Protein AF-A0A955PCA6-F1 (afdb_monomer_lite)

pLDDT: mean 84.3, std 17.38, range [36.47, 98.12]

Radius of gyration: 20.87 Å; chains: 1; bounding box: 55×51×50 Å

Secondary structure (DSSP, 8-state):
--------------HHHHHHHHHHHHIIIIIHHHHHHHHHHHHHHHHTT--HHHHHHHHHHHHHHHHHHHHHHHHHTS-HHHHHHHHHTTT-S------------

Structure (mmCIF, N/CA/C/O backbone):
data_AF-A0A955PCA6-F1
#
_entry.id   AF-A0A955PCA6-F1
#
loop_
_atom_site.group_PDB
_atom_site.id
_atom_site.type_symbol
_atom_site.label_atom_id
_atom_site.label_alt_id
_atom_site.label_comp_id
_atom_site.label_asym_id
_atom_site.label_entity_id
_atom_site.label_seq_id
_atom_site.pdbx_PDB_ins_code
_atom_site.Cartn_x
_atom_site.Cartn_y
_atom_site.Cartn_z
_atom_site.occupancy
_atom_site.B_iso_or_equiv
_atom_site.auth_seq_id
_atom_site.auth_comp_id
_atom_site.auth_asym_id
_atom_site.auth_atom_id
_atom_site.pdbx_PDB_model_num
ATOM 1 N N . VAL A 1 1 ? 29.048 -34.953 -24.229 1.00 52.72 1 VAL A N 1
ATOM 2 C CA . VAL A 1 1 ? 29.199 -33.493 -24.029 1.00 52.72 1 VAL A CA 1
ATOM 3 C C . VAL A 1 1 ? 28.627 -33.194 -22.658 1.00 52.72 1 VAL A C 1
ATOM 5 O O . VAL A 1 1 ? 27.497 -33.590 -22.420 1.00 52.72 1 VAL A O 1
ATOM 8 N N . MET A 1 2 ? 29.437 -32.665 -21.738 1.00 58.22 2 MET A N 1
ATOM 9 C CA . MET A 1 2 ? 29.005 -32.364 -20.368 1.00 58.22 2 MET A CA 1
ATOM 10 C C . MET A 1 2 ? 28.072 -31.153 -20.413 1.00 58.22 2 MET A C 1
ATOM 12 O O . MET A 1 2 ? 28.474 -30.099 -20.897 1.00 58.22 2 MET A O 1
ATOM 16 N N . GLU A 1 3 ? 26.834 -31.334 -19.972 1.00 66.19 3 GLU A N 1
ATOM 17 C CA . GLU A 1 3 ? 25.824 -30.283 -19.884 1.00 66.19 3 GLU A CA 1
ATOM 18 C C 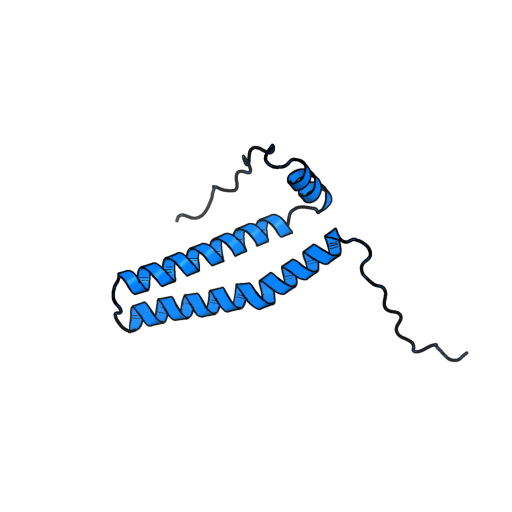. GLU A 1 3 ? 26.270 -29.231 -18.859 1.00 66.19 3 GLU A C 1
ATOM 20 O O . GLU A 1 3 ? 26.615 -29.556 -17.719 1.00 66.19 3 GLU A O 1
ATOM 25 N N . ASP A 1 4 ? 26.353 -27.977 -19.299 1.00 75.62 4 ASP A N 1
ATOM 26 C CA . ASP A 1 4 ? 26.765 -26.852 -18.466 1.00 75.62 4 ASP A CA 1
ATOM 27 C C . ASP A 1 4 ? 25.668 -26.559 -17.433 1.00 75.62 4 ASP A C 1
ATOM 29 O O . ASP A 1 4 ? 24.617 -26.024 -17.764 1.00 75.62 4 ASP A O 1
ATOM 33 N N . ARG A 1 5 ? 25.895 -26.950 -16.174 1.00 80.88 5 ARG A N 1
ATOM 34 C CA . ARG A 1 5 ? 24.939 -26.800 -15.057 1.00 80.88 5 ARG A CA 1
ATOM 35 C C . ARG A 1 5 ? 24.992 -25.415 -14.401 1.00 80.88 5 ARG A C 1
ATOM 37 O O . ARG A 1 5 ? 24.813 -25.306 -13.189 1.00 80.88 5 ARG A O 1
ATOM 44 N N . ARG A 1 6 ? 25.355 -24.376 -15.151 1.00 84.50 6 ARG A N 1
ATOM 45 C CA . ARG A 1 6 ? 25.439 -23.011 -14.625 1.00 84.50 6 ARG A CA 1
ATOM 46 C C . ARG A 1 6 ? 24.121 -22.290 -14.848 1.00 84.50 6 ARG A C 1
ATOM 48 O O . ARG A 1 6 ? 23.643 -22.192 -15.974 1.00 84.50 6 ARG A O 1
ATOM 55 N N . ASP A 1 7 ? 23.582 -21.738 -13.769 1.00 82.94 7 ASP A N 1
ATOM 56 C CA . ASP A 1 7 ? 22.460 -20.818 -13.857 1.00 82.94 7 ASP A CA 1
ATOM 57 C C . ASP A 1 7 ? 22.936 -19.493 -14.456 1.00 82.94 7 ASP A C 1
ATOM 59 O O . ASP A 1 7 ? 23.886 -18.866 -13.974 1.00 82.94 7 ASP A O 1
ATOM 63 N N . HIS A 1 8 ? 22.255 -19.057 -15.510 1.00 80.06 8 HIS A N 1
ATOM 64 C CA . HIS A 1 8 ? 22.442 -17.740 -16.095 1.00 80.06 8 HIS A CA 1
ATOM 65 C C . HIS A 1 8 ? 21.332 -16.822 -15.592 1.00 80.06 8 HIS A C 1
ATOM 67 O O . HIS A 1 8 ? 20.162 -17.018 -15.909 1.00 80.06 8 HIS A O 1
ATOM 73 N N . TYR A 1 9 ? 21.712 -15.814 -14.811 1.00 83.19 9 TYR A N 1
ATOM 74 C CA . TYR A 1 9 ? 20.798 -14.780 -14.339 1.00 83.19 9 TYR A CA 1
ATOM 75 C C . TYR A 1 9 ? 20.929 -13.538 -15.218 1.00 83.19 9 TYR A C 1
ATOM 77 O O . TYR A 1 9 ? 22.039 -13.091 -15.514 1.00 83.19 9 TYR A O 1
ATOM 85 N N . GLU A 1 10 ? 19.797 -12.954 -15.601 1.00 81.50 10 GLU A N 1
ATOM 86 C CA . GLU A 1 10 ? 19.739 -11.668 -16.288 1.00 81.50 10 GLU A CA 1
ATOM 87 C C . GLU A 1 10 ? 18.984 -10.659 -15.421 1.00 81.50 10 GLU A C 1
ATOM 89 O O . GLU A 1 10 ? 17.939 -10.962 -14.846 1.00 81.50 10 GLU A O 1
ATOM 94 N N . ALA A 1 11 ? 19.537 -9.452 -15.302 1.00 87.00 11 ALA A N 1
ATOM 95 C CA . ALA A 1 11 ? 18.874 -8.368 -14.595 1.00 87.00 11 ALA A CA 1
ATOM 96 C C . ALA A 1 11 ? 17.727 -7.795 -15.438 1.00 87.00 11 ALA A C 1
ATOM 98 O O . ALA A 1 11 ? 17.836 -7.683 -16.661 1.00 87.00 11 ALA A O 1
ATOM 99 N N . ILE A 1 12 ? 16.662 -7.351 -14.770 1.00 87.88 12 ILE A N 1
ATOM 100 C CA . ILE A 1 12 ? 15.570 -6.619 -15.419 1.00 87.88 12 ILE A CA 1
ATOM 101 C C . ILE A 1 12 ? 16.136 -5.328 -16.015 1.00 87.88 12 ILE A C 1
ATOM 103 O O . ILE A 1 12 ? 16.692 -4.493 -15.301 1.00 87.88 12 ILE A O 1
ATOM 107 N N . LYS A 1 13 ? 16.007 -5.174 -17.335 1.00 90.88 13 LYS A N 1
ATOM 108 C CA . LYS A 1 13 ? 16.554 -4.029 -18.079 1.00 90.88 13 LYS A CA 1
ATOM 109 C C . LYS A 1 13 ? 15.596 -2.839 -18.138 1.00 90.88 13 LYS A C 1
ATOM 111 O O . LYS A 1 13 ? 16.053 -1.704 -18.253 1.00 90.88 13 LYS A O 1
ATOM 116 N N . ASP A 1 14 ? 14.286 -3.079 -18.062 1.00 91.38 14 ASP A N 1
ATOM 117 C CA . ASP A 1 14 ? 13.282 -2.015 -18.039 1.00 91.38 14 ASP A CA 1
ATOM 118 C C . ASP A 1 14 ? 13.090 -1.491 -16.605 1.00 91.38 14 ASP A C 1
ATOM 120 O O . ASP A 1 14 ? 12.568 -2.176 -15.725 1.00 91.38 14 ASP A O 1
ATOM 124 N N . GLY A 1 15 ? 13.499 -0.243 -16.366 1.00 92.81 15 GLY A N 1
ATOM 125 C CA . GLY A 1 15 ? 13.352 0.403 -15.060 1.00 92.81 15 GLY A CA 1
ATOM 126 C C . GLY A 1 15 ? 11.894 0.564 -14.609 1.00 92.81 15 GLY A C 1
ATOM 127 O O . GLY A 1 15 ? 11.625 0.545 -13.408 1.00 92.81 15 GLY A O 1
ATOM 128 N N . TRP A 1 16 ? 10.942 0.685 -15.541 1.00 91.75 16 TRP A N 1
ATOM 129 C CA . TRP A 1 16 ? 9.517 0.754 -15.211 1.00 91.75 16 TRP A CA 1
ATOM 130 C C . TRP A 1 16 ? 8.948 -0.601 -14.810 1.00 91.75 16 TRP A C 1
ATOM 132 O O . TRP A 1 16 ? 8.090 -0.669 -13.932 1.00 91.75 16 TRP A O 1
ATOM 142 N N . GLU A 1 17 ? 9.414 -1.679 -15.426 1.00 90.56 17 GLU A N 1
ATOM 143 C CA . GLU A 1 17 ? 9.068 -3.031 -14.992 1.00 90.56 17 GLU A CA 1
ATOM 144 C C . GLU A 1 17 ? 9.651 -3.308 -13.602 1.00 90.56 17 GLU A C 1
ATOM 146 O O . GLU A 1 17 ? 8.928 -3.707 -12.687 1.00 90.56 17 GLU A O 1
ATOM 151 N N . MET A 1 18 ? 10.930 -2.973 -13.409 1.00 94.25 18 MET A N 1
ATOM 152 C CA . MET A 1 18 ? 11.620 -3.130 -12.132 1.00 94.25 18 MET A CA 1
ATOM 153 C C . MET A 1 18 ? 10.901 -2.393 -10.995 1.00 94.25 18 MET A C 1
ATOM 155 O O . MET A 1 18 ? 10.636 -2.991 -9.953 1.00 94.25 18 MET A O 1
ATOM 159 N N . ILE A 1 19 ? 10.538 -1.116 -11.176 1.00 93.44 19 ILE A N 1
ATOM 160 C CA . ILE A 1 19 ? 9.870 -0.358 -10.108 1.00 93.44 19 ILE A CA 1
ATOM 161 C C . ILE A 1 19 ? 8.473 -0.903 -9.797 1.00 93.44 19 ILE A C 1
ATOM 163 O O . ILE A 1 19 ? 8.066 -0.874 -8.640 1.00 93.44 19 ILE A O 1
ATOM 167 N N . ARG A 1 20 ? 7.740 -1.443 -10.781 1.00 92.62 20 ARG A N 1
ATOM 168 C CA . ARG A 1 20 ? 6.425 -2.063 -10.535 1.00 92.62 20 ARG A CA 1
ATOM 169 C C . ARG A 1 20 ? 6.545 -3.318 -9.685 1.00 92.62 20 ARG A C 1
ATOM 171 O O . ARG A 1 20 ? 5.741 -3.490 -8.773 1.00 92.62 20 ARG A O 1
ATOM 178 N N . ILE A 1 21 ? 7.558 -4.139 -9.951 1.00 94.00 21 ILE A N 1
ATOM 179 C CA . ILE A 1 21 ? 7.862 -5.322 -9.140 1.00 94.00 21 ILE A CA 1
ATOM 180 C C . ILE A 1 21 ? 8.243 -4.894 -7.724 1.00 94.00 21 ILE A C 1
ATOM 182 O O . ILE A 1 21 ? 7.633 -5.359 -6.767 1.00 94.00 21 ILE A O 1
ATOM 186 N N . ILE A 1 22 ? 9.179 -3.947 -7.578 1.00 95.38 22 ILE A N 1
ATOM 187 C CA . ILE A 1 22 ? 9.593 -3.438 -6.261 1.00 95.38 22 ILE A CA 1
ATOM 188 C C . ILE A 1 22 ? 8.388 -2.904 -5.486 1.00 95.38 22 ILE A C 1
ATOM 190 O O . ILE A 1 22 ? 8.216 -3.241 -4.318 1.00 95.38 22 ILE A O 1
ATOM 194 N N . LEU A 1 23 ? 7.544 -2.085 -6.116 1.00 95.06 23 LEU A N 1
ATOM 195 C CA . LEU A 1 23 ? 6.359 -1.536 -5.464 1.00 95.06 23 LEU A CA 1
ATOM 196 C C . LEU A 1 23 ? 5.367 -2.630 -5.073 1.00 95.06 23 LEU A C 1
ATOM 198 O O . LEU A 1 23 ? 4.878 -2.587 -3.953 1.00 95.06 23 LEU A O 1
ATOM 202 N N . GLY A 1 24 ? 5.103 -3.617 -5.934 1.00 95.69 24 GLY A N 1
ATOM 203 C CA . GLY A 1 24 ? 4.236 -4.750 -5.586 1.00 95.69 24 GLY A CA 1
ATOM 204 C C . GLY A 1 24 ? 4.736 -5.513 -4.371 1.00 95.69 24 GLY A C 1
ATOM 205 O O . GLY A 1 24 ? 3.986 -5.743 -3.424 1.00 95.69 24 GLY A O 1
ATOM 206 N N . GLU A 1 25 ? 6.033 -5.791 -4.342 1.00 97.19 25 GLU A N 1
ATOM 207 C CA . GLU A 1 25 ? 6.673 -6.447 -3.213 1.00 97.19 25 GLU A CA 1
ATOM 208 C C . GLU A 1 25 ? 6.626 -5.606 -1.930 1.00 97.19 25 GLU A C 1
ATOM 210 O O . GLU A 1 25 ? 6.391 -6.145 -0.851 1.00 97.19 25 GLU A O 1
ATOM 215 N N . ARG A 1 26 ? 6.824 -4.285 -2.017 1.00 96.75 26 ARG A N 1
ATOM 216 C CA . ARG A 1 26 ? 6.716 -3.391 -0.852 1.00 96.75 26 ARG A CA 1
ATOM 217 C C . ARG A 1 26 ? 5.283 -3.287 -0.345 1.00 96.75 26 ARG A C 1
ATOM 219 O O . ARG A 1 26 ? 5.061 -3.389 0.855 1.00 96.75 26 ARG A O 1
ATOM 226 N N . MET A 1 27 ? 4.307 -3.148 -1.239 1.00 95.62 27 MET A N 1
ATOM 227 C CA . MET A 1 27 ? 2.888 -3.139 -0.872 1.00 95.62 27 MET A CA 1
ATOM 228 C C . MET A 1 27 ? 2.505 -4.439 -0.159 1.00 95.62 27 MET A C 1
ATOM 230 O O . MET A 1 27 ? 1.849 -4.401 0.880 1.00 95.62 27 MET A O 1
ATOM 234 N N . HIS A 1 28 ? 2.981 -5.581 -0.658 1.00 95.19 28 HIS A N 1
ATOM 235 C CA . HIS A 1 28 ? 2.737 -6.872 -0.027 1.00 95.19 28 HIS A CA 1
ATOM 236 C C . HIS A 1 28 ? 3.443 -7.020 1.330 1.00 95.19 28 HIS A C 1
ATOM 238 O O . HIS A 1 28 ? 2.815 -7.448 2.291 1.00 95.19 28 HIS A O 1
ATOM 244 N N . ARG A 1 29 ? 4.728 -6.656 1.434 1.00 97.94 29 ARG A N 1
ATOM 245 C CA . ARG A 1 29 ? 5.527 -6.865 2.656 1.00 97.94 29 ARG A CA 1
ATOM 246 C C . ARG A 1 29 ? 5.284 -5.841 3.758 1.00 97.94 29 ARG A C 1
ATOM 248 O O . ARG A 1 29 ? 5.514 -6.154 4.919 1.00 97.94 29 ARG A O 1
ATOM 255 N N . GLU A 1 30 ? 4.881 -4.625 3.406 1.00 97.50 30 GLU A N 1
ATOM 256 C CA . GLU A 1 30 ? 4.805 -3.508 4.352 1.00 97.50 30 GLU A CA 1
ATOM 257 C C . GLU A 1 30 ? 3.359 -3.053 4.577 1.00 97.50 30 GLU A C 1
ATOM 259 O O . GLU A 1 30 ? 2.946 -2.867 5.720 1.00 97.50 30 GLU A O 1
ATOM 264 N N . VAL A 1 31 ? 2.557 -2.908 3.516 1.00 96.94 31 VAL A N 1
ATOM 265 C CA . VAL A 1 31 ? 1.217 -2.302 3.628 1.00 96.94 31 VAL A CA 1
ATOM 266 C C . VAL A 1 31 ? 0.168 -3.315 4.073 1.00 96.94 31 VAL A C 1
ATOM 268 O O . VAL A 1 31 ? -0.600 -3.017 4.985 1.00 96.94 31 VAL A O 1
ATOM 271 N N . GLN A 1 32 ? 0.154 -4.520 3.495 1.00 95.38 32 GLN A N 1
ATOM 272 C CA . GLN A 1 32 ? -0.823 -5.551 3.877 1.00 95.38 32 GLN A CA 1
ATOM 273 C C . GLN A 1 32 ? -0.729 -5.933 5.370 1.00 95.38 32 GLN A C 1
ATOM 275 O O . GLN A 1 32 ? -1.755 -5.855 6.049 1.00 95.38 32 GLN A O 1
ATOM 280 N N . PRO A 1 33 ? 0.463 -6.209 5.947 1.00 97.44 33 PRO A N 1
ATOM 281 C CA . PRO A 1 33 ? 0.573 -6.488 7.380 1.00 97.44 33 PRO A CA 1
ATOM 282 C C . PRO A 1 33 ? 0.181 -5.291 8.250 1.00 97.44 33 PRO A C 1
ATOM 284 O O . PRO A 1 33 ? -0.390 -5.467 9.322 1.00 97.44 33 PRO A O 1
ATOM 287 N N . THR A 1 34 ? 0.444 -4.064 7.789 1.00 97.81 34 THR A N 1
ATOM 288 C CA . THR A 1 34 ? 0.031 -2.852 8.511 1.00 97.81 34 THR A CA 1
ATOM 289 C C . THR A 1 34 ? -1.493 -2.738 8.580 1.00 97.81 34 THR A C 1
ATOM 291 O O . THR A 1 34 ? -2.021 -2.425 9.642 1.00 97.81 34 THR A O 1
ATOM 294 N N . ILE A 1 35 ? -2.216 -3.043 7.495 1.00 98.00 35 ILE A N 1
ATOM 295 C CA . ILE A 1 35 ? -3.691 -3.072 7.498 1.00 98.00 35 ILE A CA 1
ATOM 296 C C . ILE A 1 35 ? -4.210 -4.107 8.501 1.00 98.00 35 ILE A C 1
ATOM 298 O O . ILE A 1 35 ? -5.144 -3.820 9.246 1.00 98.00 35 ILE A O 1
ATOM 302 N N . GLU A 1 36 ? -3.613 -5.299 8.538 1.00 97.88 36 GLU A N 1
ATOM 303 C CA . GLU A 1 36 ? -3.999 -6.346 9.490 1.00 97.88 36 GLU A CA 1
ATOM 304 C C . GLU A 1 36 ? -3.766 -5.926 10.945 1.00 97.88 36 GLU A C 1
ATOM 306 O O . GLU A 1 36 ? -4.623 -6.163 11.794 1.00 97.88 36 GLU A O 1
ATOM 311 N N . ILE A 1 37 ? -2.633 -5.283 11.237 1.00 97.81 37 ILE A N 1
ATOM 312 C CA . ILE A 1 37 ? -2.328 -4.768 12.578 1.00 97.81 37 ILE A CA 1
ATOM 313 C C . ILE A 1 37 ? -3.319 -3.671 12.967 1.00 97.81 37 ILE A C 1
ATOM 315 O O . ILE A 1 37 ? -3.876 -3.718 14.058 1.00 97.81 37 ILE A O 1
ATOM 319 N N . LEU A 1 38 ? -3.584 -2.717 12.075 1.00 97.50 38 LEU A N 1
ATOM 320 C CA . LEU A 1 38 ? -4.505 -1.617 12.354 1.00 97.50 38 LEU A CA 1
ATOM 321 C C . LEU A 1 38 ? -5.939 -2.106 12.585 1.00 97.50 38 LEU A C 1
ATOM 323 O O . LEU A 1 38 ? -6.606 -1.584 13.471 1.00 97.50 38 LEU A O 1
ATOM 327 N N . ARG A 1 39 ? -6.393 -3.141 11.863 1.00 97.50 39 ARG A N 1
ATOM 328 C CA . ARG A 1 39 ? -7.686 -3.794 12.140 1.00 97.50 39 ARG A CA 1
ATOM 329 C C . ARG A 1 39 ? -7.748 -4.349 13.559 1.00 97.50 39 ARG A C 1
ATOM 331 O O . ARG A 1 39 ? -8.708 -4.072 14.263 1.00 97.50 39 ARG A O 1
ATOM 338 N N . LYS A 1 40 ? -6.700 -5.051 13.998 1.00 97.12 40 LYS A N 1
ATOM 339 C CA . LYS A 1 40 ? -6.619 -5.562 15.375 1.00 97.12 40 LYS A CA 1
ATOM 340 C C . LYS A 1 40 ? -6.627 -4.435 16.402 1.00 97.12 40 LYS A C 1
ATOM 342 O O . LYS A 1 40 ? -7.306 -4.560 17.407 1.00 97.12 40 LYS A O 1
ATOM 347 N N . CYS A 1 41 ? -5.928 -3.328 16.147 1.00 95.25 41 CYS A N 1
ATOM 348 C CA . CYS A 1 41 ? -5.948 -2.178 17.053 1.00 95.25 41 CYS A CA 1
ATOM 349 C C . CYS A 1 41 ? -7.348 -1.561 17.186 1.00 95.25 41 CYS A C 1
ATOM 351 O O . CYS A 1 41 ? -7.728 -1.174 18.286 1.00 95.25 41 CYS A O 1
ATOM 353 N N . VAL A 1 42 ? -8.115 -1.485 16.091 1.00 95.19 42 VAL A N 1
ATOM 354 C CA . VAL A 1 42 ? -9.516 -1.030 16.132 1.00 95.19 42 VAL A CA 1
ATOM 355 C C . VAL A 1 42 ? -10.372 -2.010 16.941 1.00 95.19 42 VAL A C 1
ATOM 357 O O . VAL A 1 42 ? -11.043 -1.590 17.879 1.00 95.19 42 VAL A O 1
ATOM 360 N N . GLU A 1 43 ? -10.283 -3.311 16.650 1.00 95.19 43 GLU A N 1
ATOM 361 C CA . GLU A 1 43 ? -11.014 -4.363 17.378 1.00 95.19 43 GLU A CA 1
ATOM 362 C C . GLU A 1 43 ? -10.687 -4.366 18.885 1.00 95.19 43 GLU A C 1
ATOM 364 O O . GLU A 1 43 ? -11.576 -4.494 19.727 1.00 95.19 43 GLU A O 1
ATOM 369 N N . GLU A 1 44 ? -9.413 -4.197 19.246 1.00 94.81 44 GLU A N 1
ATOM 370 C CA . GLU A 1 44 ? -8.969 -4.108 20.639 1.00 94.81 44 GLU A CA 1
ATOM 371 C C . GLU A 1 44 ? -9.512 -2.849 21.325 1.00 94.81 44 GLU A C 1
ATOM 373 O O . GLU A 1 44 ? -10.031 -2.954 22.435 1.00 94.81 44 GLU A O 1
ATOM 378 N N . ALA A 1 45 ? -9.468 -1.687 20.663 1.00 92.00 45 ALA A N 1
ATOM 379 C CA . ALA A 1 45 ? -9.985 -0.429 21.209 1.00 92.00 45 ALA A CA 1
ATOM 380 C C . ALA A 1 45 ? -11.512 -0.449 21.423 1.00 92.00 45 ALA A C 1
ATOM 382 O O . ALA A 1 45 ? -12.030 0.171 22.358 1.00 92.00 45 ALA A O 1
ATOM 383 N N . GLU A 1 46 ? -12.250 -1.168 20.574 1.00 90.25 46 GLU A N 1
ATOM 384 C CA . GLU A 1 46 ? -13.674 -1.454 20.778 1.00 90.25 46 GLU A CA 1
ATOM 385 C C . GLU A 1 46 ? -13.896 -2.376 21.984 1.00 9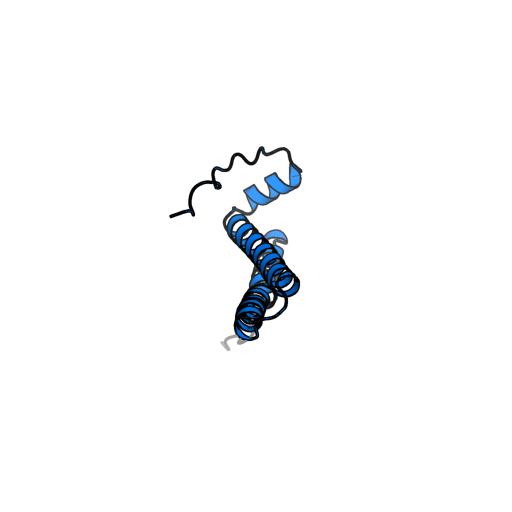0.25 46 GLU A C 1
ATOM 387 O O . GLU A 1 46 ? -14.775 -2.120 22.810 1.00 90.25 46 GLU A O 1
ATOM 392 N N . ALA A 1 47 ? -13.082 -3.426 22.124 1.00 91.81 47 ALA A N 1
ATOM 393 C CA . ALA A 1 47 ? -13.227 -4.421 23.182 1.00 91.81 47 ALA A CA 1
ATOM 394 C C . ALA A 1 47 ? -12.848 -3.901 24.581 1.00 91.81 47 ALA A C 1
ATOM 396 O O . ALA A 1 47 ? -13.460 -4.317 25.569 1.00 91.81 47 ALA A O 1
ATOM 397 N N . THR A 1 48 ? -11.854 -3.012 24.694 1.00 90.44 48 THR A N 1
ATOM 398 C CA . THR A 1 48 ? -11.389 -2.467 25.984 1.00 90.44 48 THR A CA 1
ATOM 399 C C . THR A 1 48 ? -12.123 -1.200 26.421 1.00 90.44 48 THR A C 1
ATOM 401 O O . THR A 1 48 ? -11.850 -0.694 27.509 1.00 90.44 48 THR A O 1
ATOM 404 N N . ASN A 1 49 ? -13.102 -0.729 25.637 1.00 82.81 49 ASN A N 1
ATOM 405 C CA . ASN A 1 49 ? -13.858 0.497 25.903 1.00 82.81 49 ASN A CA 1
ATOM 406 C C . ASN A 1 49 ? -12.927 1.712 26.115 1.00 82.81 49 ASN A C 1
ATOM 408 O O . ASN A 1 49 ? -13.116 2.484 27.061 1.00 82.81 49 ASN A O 1
ATOM 412 N N . GLU A 1 50 ? -11.915 1.844 25.245 1.00 86.81 50 GLU A N 1
ATOM 413 C CA . GLU A 1 50 ? -11.036 3.021 25.185 1.00 86.81 50 GLU A CA 1
ATOM 414 C C . GLU A 1 50 ? -11.836 4.310 24.956 1.00 86.81 50 GLU A C 1
ATOM 416 O O . GLU A 1 50 ? -12.992 4.291 24.520 1.00 86.81 50 GLU A O 1
ATOM 421 N N . GLU A 1 51 ? -11.193 5.451 25.215 1.00 91.50 51 GLU A N 1
ATOM 422 C CA . GLU A 1 51 ? -11.749 6.760 24.874 1.00 91.50 51 GLU A CA 1
ATOM 423 C C . GLU A 1 51 ? -12.084 6.845 23.377 1.00 91.50 51 GLU A C 1
ATOM 425 O O . GLU A 1 51 ? -11.305 6.413 22.524 1.00 91.50 51 GLU A O 1
ATOM 430 N N . GLU A 1 52 ? -13.229 7.454 23.055 1.00 90.88 52 GLU A N 1
ATOM 431 C CA . GLU A 1 52 ? -13.721 7.567 21.675 1.00 90.88 52 GLU A CA 1
ATOM 432 C C . GLU A 1 52 ? -12.679 8.199 20.738 1.00 90.88 52 GLU A C 1
ATOM 434 O O . GLU A 1 52 ? -12.450 7.707 19.638 1.00 90.88 52 GLU A O 1
ATOM 439 N N . GLU A 1 53 ? -11.955 9.218 21.215 1.00 92.50 53 GLU A N 1
ATOM 440 C CA . GLU A 1 53 ? -10.884 9.875 20.455 1.00 92.50 53 GLU A CA 1
ATOM 441 C C . GLU A 1 53 ? -9.764 8.896 20.055 1.00 92.50 53 GLU A C 1
ATOM 443 O O . GLU A 1 53 ? -9.187 9.000 18.970 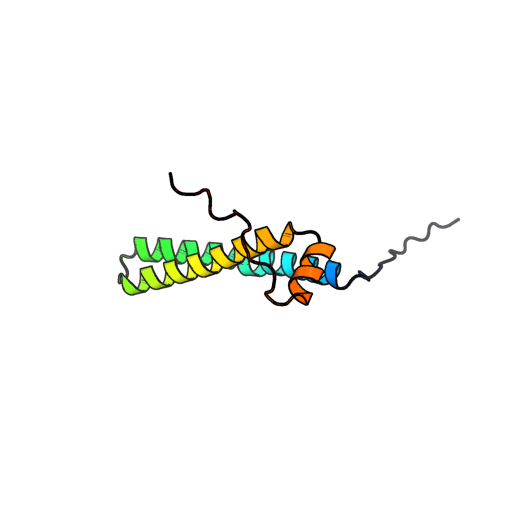1.00 92.50 53 GLU A O 1
ATOM 448 N N . VAL A 1 54 ? -9.437 7.922 20.908 1.00 91.56 54 VAL A N 1
ATOM 449 C CA . VAL A 1 54 ? -8.403 6.919 20.616 1.00 91.56 54 VAL A CA 1
ATOM 450 C C . VAL A 1 54 ? -8.884 5.961 19.529 1.00 91.56 54 VAL A C 1
ATOM 452 O O . VAL A 1 54 ? -8.124 5.678 18.597 1.00 91.56 54 VAL A O 1
ATOM 455 N N . ARG A 1 55 ? -10.144 5.513 19.598 1.00 92.25 55 ARG A N 1
ATOM 456 C CA . ARG A 1 55 ? -10.751 4.652 18.572 1.00 92.25 55 ARG A CA 1
ATOM 457 C C . ARG A 1 55 ? -10.796 5.356 17.218 1.00 92.25 55 ARG A C 1
ATOM 459 O O . ARG A 1 55 ? -10.259 4.827 16.244 1.00 92.25 55 ARG A O 1
ATOM 466 N N . GLU A 1 56 ? -11.316 6.583 17.179 1.00 95.00 56 GLU A N 1
ATOM 467 C CA . GLU A 1 56 ? -11.399 7.387 15.954 1.00 95.00 56 GLU A CA 1
ATOM 468 C C . GLU A 1 56 ? -10.024 7.564 15.295 1.00 95.00 56 GLU A C 1
ATOM 470 O O . GLU A 1 56 ? -9.894 7.551 14.069 1.00 95.00 56 GLU A O 1
ATOM 475 N N . ARG A 1 57 ? -8.949 7.713 16.078 1.00 95.69 57 ARG A N 1
ATOM 476 C CA . ARG A 1 57 ? -7.591 7.834 15.527 1.00 95.69 57 ARG A CA 1
ATOM 477 C C . ARG A 1 57 ? -7.113 6.554 14.844 1.00 95.69 57 ARG A C 1
ATOM 479 O O . ARG A 1 57 ? -6.464 6.653 13.799 1.00 95.69 57 ARG A O 1
ATOM 486 N N . PHE A 1 58 ? -7.410 5.379 15.400 1.00 95.31 58 PHE A N 1
ATOM 487 C CA . PHE A 1 58 ? -7.067 4.102 14.768 1.00 95.31 58 PHE A CA 1
ATOM 488 C C . PHE A 1 58 ? -7.893 3.850 13.507 1.00 95.31 58 PHE A C 1
ATOM 490 O O . PHE A 1 58 ? -7.325 3.452 12.489 1.00 95.31 58 PHE A O 1
ATOM 497 N N . GLU A 1 59 ? -9.190 4.151 13.539 1.00 96.44 59 GLU A N 1
ATOM 498 C CA . GLU A 1 59 ? -10.078 4.035 12.379 1.00 96.44 59 GLU A CA 1
ATOM 499 C C . GLU A 1 59 ? -9.641 4.951 11.231 1.00 96.44 59 GLU A C 1
ATOM 501 O O . GLU A 1 59 ? -9.478 4.494 10.100 1.00 96.44 59 GLU A O 1
ATOM 506 N N . ASN A 1 60 ? -9.348 6.222 11.523 1.00 97.56 60 ASN A N 1
ATOM 507 C CA . ASN A 1 60 ? -8.861 7.177 10.525 1.00 97.56 60 ASN A CA 1
ATOM 508 C C . ASN A 1 60 ? -7.531 6.734 9.898 1.00 97.56 60 ASN A C 1
ATOM 510 O O . ASN A 1 60 ? -7.303 6.906 8.697 1.00 97.56 60 ASN A O 1
ATOM 514 N N . LEU A 1 61 ? -6.626 6.163 10.699 1.00 97.50 61 LEU A N 1
ATOM 515 C CA . LEU A 1 61 ? -5.360 5.650 10.185 1.00 97.50 61 LEU A CA 1
ATOM 516 C C . LEU A 1 61 ? -5.573 4.406 9.310 1.00 97.50 61 LEU A C 1
ATOM 518 O O . LEU A 1 61 ? -4.949 4.294 8.253 1.00 97.50 61 LEU A O 1
ATOM 522 N N . LEU A 1 62 ? -6.462 3.498 9.721 1.00 98.12 62 LEU A N 1
ATOM 523 C CA . LEU A 1 62 ? -6.833 2.319 8.943 1.00 98.12 62 LEU A CA 1
ATOM 524 C C . LEU A 1 62 ? -7.438 2.709 7.588 1.00 98.12 62 LEU A C 1
ATOM 526 O O . LEU A 1 62 ? -6.992 2.190 6.563 1.00 98.12 62 LEU A O 1
ATOM 530 N N . ASP A 1 63 ? -8.387 3.647 7.574 1.00 97.62 63 ASP A N 1
ATOM 531 C CA . ASP A 1 63 ? -9.020 4.156 6.353 1.00 97.62 63 ASP A CA 1
ATOM 532 C C . ASP A 1 63 ? -7.994 4.781 5.399 1.00 97.62 63 ASP A C 1
ATOM 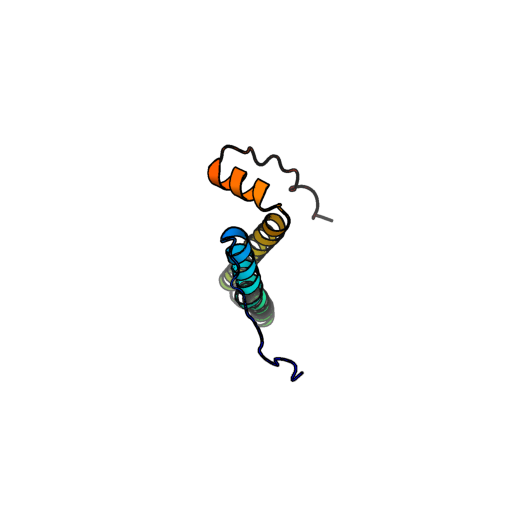534 O O . ASP A 1 63 ? -7.950 4.458 4.208 1.00 97.62 63 ASP A O 1
ATOM 538 N N . CYS A 1 64 ? -7.085 5.603 5.930 1.00 97.31 64 CYS A N 1
ATOM 539 C CA . CYS A 1 64 ? -6.014 6.214 5.149 1.00 97.31 64 CYS A CA 1
ATOM 540 C C . CYS A 1 64 ? -5.148 5.156 4.442 1.00 97.31 64 CYS A C 1
ATOM 542 O O . CYS A 1 64 ? -4.923 5.223 3.228 1.00 97.31 64 CYS A O 1
ATOM 544 N N . VAL A 1 65 ? -4.692 4.134 5.174 1.00 96.56 65 VAL A N 1
ATOM 545 C CA . VAL A 1 65 ? -3.835 3.078 4.613 1.00 96.56 65 VAL A CA 1
ATOM 546 C C . VAL A 1 65 ? -4.604 2.199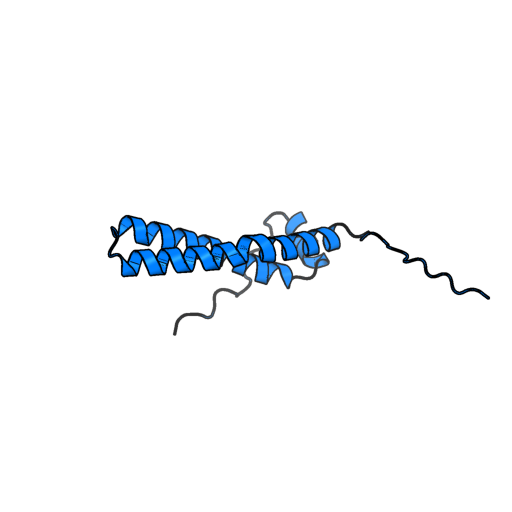 3.616 1.00 96.56 65 VAL A C 1
ATOM 548 O O . VAL A 1 65 ? -4.064 1.854 2.561 1.00 96.56 65 VAL A O 1
ATOM 551 N N . GLN A 1 66 ? -5.870 1.871 3.888 1.00 96.94 66 GLN A N 1
ATOM 552 C CA . GLN A 1 66 ? -6.722 1.108 2.966 1.00 96.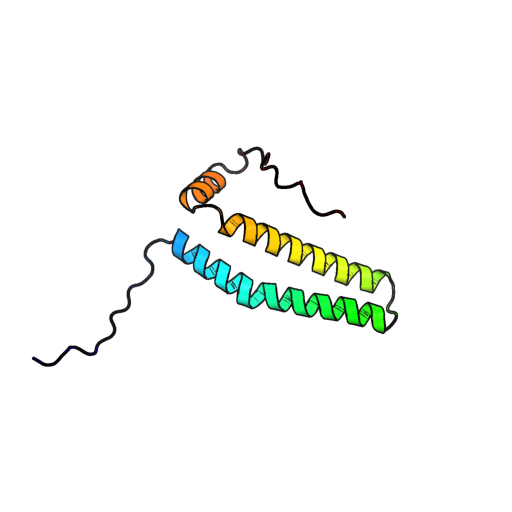94 66 GLN A CA 1
ATOM 553 C C . GLN A 1 66 ? -7.018 1.875 1.673 1.00 96.94 66 GLN A C 1
ATOM 555 O O . GLN A 1 66 ? -6.974 1.297 0.581 1.00 96.94 66 GLN A O 1
ATOM 560 N N . THR A 1 67 ? -7.253 3.182 1.776 1.00 95.06 67 THR A N 1
ATOM 561 C CA . THR A 1 67 ? -7.438 4.071 0.628 1.00 95.06 67 THR A CA 1
ATOM 562 C C . THR A 1 67 ? -6.189 4.087 -0.252 1.00 95.06 67 THR A C 1
ATOM 564 O O . THR A 1 67 ? -6.284 3.922 -1.472 1.00 95.06 67 THR A O 1
ATOM 567 N N . LEU A 1 68 ? -4.999 4.197 0.349 1.00 91.69 68 LEU A N 1
ATOM 568 C CA . LEU A 1 68 ? -3.729 4.128 -0.380 1.00 91.69 68 LEU A CA 1
ATOM 569 C C . LEU A 1 68 ? -3.515 2.766 -1.052 1.00 91.69 68 LEU A C 1
ATOM 571 O O . LEU A 1 68 ? -3.092 2.718 -2.210 1.00 91.69 68 LEU A O 1
ATOM 575 N N . ASN A 1 69 ? -3.839 1.664 -0.369 1.00 94.62 69 ASN A N 1
ATOM 576 C CA . ASN A 1 69 ? -3.750 0.330 -0.960 1.00 94.62 69 ASN A CA 1
ATOM 577 C C . ASN A 1 69 ? -4.691 0.176 -2.162 1.00 94.62 69 ASN A C 1
ATOM 579 O O . ASN A 1 69 ? -4.270 -0.287 -3.220 1.00 94.62 69 ASN A O 1
ATOM 583 N N . THR A 1 70 ? -5.933 0.639 -2.036 1.00 93.75 70 THR A N 1
ATOM 584 C CA . THR A 1 70 ? -6.923 0.602 -3.122 1.00 93.75 70 THR A CA 1
ATOM 585 C C . THR A 1 70 ? -6.465 1.429 -4.324 1.00 93.75 70 THR A C 1
ATOM 587 O O . THR A 1 70 ? -6.558 0.983 -5.468 1.00 93.75 70 THR A O 1
ATOM 590 N N . ALA A 1 71 ? -5.912 2.623 -4.090 1.00 89.12 71 ALA A N 1
ATOM 591 C CA . ALA A 1 71 ? -5.355 3.451 -5.155 1.00 89.12 71 ALA A CA 1
ATOM 592 C C . ALA A 1 71 ? -4.192 2.746 -5.875 1.00 89.12 71 ALA A C 1
ATOM 594 O O . ALA A 1 71 ? -4.118 2.763 -7.105 1.00 89.12 71 ALA A O 1
ATOM 595 N N . TYR A 1 72 ? -3.307 2.078 -5.130 1.00 92.44 72 TYR A N 1
ATOM 596 C CA . TYR A 1 72 ? -2.242 1.266 -5.715 1.00 92.44 72 TYR A CA 1
ATOM 597 C C . TYR A 1 72 ? -2.793 0.104 -6.556 1.00 92.44 72 TYR A C 1
ATOM 599 O O . TYR A 1 72 ? -2.331 -0.105 -7.681 1.00 92.44 72 TYR A O 1
ATOM 607 N N . GLU A 1 73 ? -3.796 -0.621 -6.055 1.00 92.62 73 GLU A N 1
ATOM 608 C CA . GLU A 1 73 ? -4.454 -1.710 -6.785 1.00 92.62 73 GLU A CA 1
ATOM 609 C C . GLU A 1 73 ? -5.087 -1.232 -8.093 1.00 92.62 73 GLU A C 1
ATOM 611 O O . GLU A 1 73 ? -5.053 -1.944 -9.087 1.00 92.62 73 GLU A O 1
ATOM 616 N N . GLN A 1 74 ? -5.588 -0.001 -8.156 1.00 88.69 74 GLN A N 1
ATOM 617 C CA . GLN A 1 74 ? -6.063 0.574 -9.416 1.00 88.69 74 GLN A CA 1
ATOM 618 C C . GLN A 1 74 ? -4.901 0.938 -10.351 1.00 88.69 74 GLN A C 1
ATOM 620 O O . GLN A 1 74 ? -4.956 0.673 -11.552 1.00 88.69 74 GLN A O 1
ATOM 625 N N . ILE A 1 75 ? -3.825 1.524 -9.817 1.00 88.50 75 ILE A N 1
ATOM 626 C CA . ILE A 1 75 ? -2.647 1.928 -10.599 1.00 88.50 75 ILE A CA 1
ATOM 627 C C . ILE A 1 75 ? -1.930 0.714 -11.203 1.00 88.50 75 ILE A C 1
ATOM 629 O O . ILE A 1 75 ? -1.467 0.785 -12.347 1.00 88.50 75 ILE A O 1
ATOM 633 N N . ARG A 1 76 ? -1.835 -0.408 -10.476 1.00 90.38 76 ARG A N 1
ATOM 634 C CA . ARG A 1 76 ? -1.126 -1.605 -10.956 1.00 90.38 76 ARG A CA 1
ATOM 635 C C . ARG A 1 76 ? -1.803 -2.263 -12.164 1.00 90.38 76 ARG A C 1
ATOM 637 O O . ARG A 1 76 ? -1.097 -2.907 -12.936 1.00 90.38 76 ARG A O 1
ATOM 644 N N . GLU A 1 77 ? -3.103 -2.054 -12.370 1.00 90.62 77 GLU A N 1
ATOM 645 C CA . GLU A 1 77 ? -3.835 -2.556 -13.544 1.00 90.62 77 GLU A CA 1
ATOM 646 C C . GLU A 1 77 ? -3.613 -1.674 -14.788 1.00 90.62 77 GLU A C 1
ATOM 648 O O . GLU A 1 77 ? -3.867 -2.089 -15.919 1.00 90.62 77 GLU A O 1
ATOM 653 N N . ILE A 1 78 ? -3.098 -0.448 -14.620 1.00 89.94 78 ILE A N 1
ATOM 654 C CA . ILE A 1 78 ? -2.839 0.468 -15.737 1.00 89.94 78 ILE A CA 1
ATOM 655 C C . ILE A 1 78 ? -1.596 -0.001 -16.511 1.00 89.94 78 ILE A C 1
ATOM 657 O O . ILE A 1 78 ? -0.506 -0.066 -15.925 1.00 89.94 78 ILE A O 1
ATOM 661 N N . PRO A 1 79 ? -1.685 -0.226 -17.840 1.00 91.44 79 PRO A N 1
ATOM 662 C CA . PRO A 1 79 ? -0.525 -0.569 -18.656 1.00 91.44 79 PRO A CA 1
ATOM 663 C C . PRO A 1 79 ? 0.597 0.464 -18.511 1.00 91.44 79 PRO A C 1
ATOM 665 O O . PRO A 1 79 ? 0.351 1.672 -18.553 1.00 91.44 79 PRO A O 1
ATOM 668 N N . THR A 1 80 ? 1.846 0.009 -18.389 1.00 90.94 80 THR A N 1
ATOM 669 C CA . THR A 1 80 ? 3.011 0.877 -18.131 1.00 90.94 80 THR A CA 1
ATOM 670 C C . THR A 1 80 ? 3.107 2.048 -19.105 1.00 90.94 80 THR A C 1
ATOM 672 O O . THR A 1 80 ? 3.267 3.187 -18.676 1.00 90.94 80 THR A O 1
ATOM 675 N N . GLY A 1 81 ? 2.906 1.819 -20.406 1.00 89.69 81 GLY A N 1
ATOM 676 C CA . GLY A 1 81 ? 2.948 2.895 -21.402 1.00 89.69 81 GLY A CA 1
ATOM 677 C C . GLY A 1 81 ? 1.902 3.997 -21.182 1.00 89.69 81 GLY A C 1
ATOM 678 O O . GLY A 1 81 ? 2.164 5.157 -21.497 1.00 89.69 81 GLY A O 1
ATOM 679 N N . VAL A 1 82 ? 0.735 3.662 -20.621 1.00 89.44 82 VAL A N 1
ATOM 680 C CA . VAL A 1 82 ? -0.304 4.637 -20.255 1.00 89.44 82 VAL A CA 1
ATOM 681 C C . VAL A 1 82 ? 0.119 5.384 -18.997 1.00 89.44 82 VAL A C 1
ATOM 683 O O . VAL A 1 82 ? 0.160 6.611 -19.017 1.00 89.44 82 VAL A O 1
ATOM 686 N N . LEU A 1 83 ? 0.524 4.665 -17.946 1.00 88.00 83 LEU A N 1
ATOM 687 C CA . LEU A 1 83 ? 0.970 5.256 -16.682 1.00 88.00 83 LEU A CA 1
ATOM 688 C C . LEU A 1 83 ? 2.119 6.257 -16.885 1.00 88.00 83 LEU A C 1
ATOM 690 O O . LEU A 1 83 ? 2.071 7.371 -16.370 1.00 88.00 83 LEU A O 1
ATOM 694 N N . VAL A 1 84 ? 3.108 5.914 -17.712 1.00 89.25 84 VAL A N 1
ATOM 695 C CA . VAL A 1 84 ? 4.228 6.807 -18.049 1.00 89.25 84 VAL A CA 1
ATOM 696 C C . VAL A 1 84 ? 3.744 8.094 -18.715 1.00 89.25 84 VAL A C 1
ATOM 698 O O . VAL A 1 84 ? 4.253 9.173 -18.410 1.00 89.25 84 VAL A O 1
ATOM 701 N N . LYS A 1 85 ? 2.753 8.011 -19.612 1.00 89.19 85 LYS A N 1
ATOM 702 C CA . LYS A 1 85 ? 2.149 9.202 -20.224 1.00 89.19 85 LYS A CA 1
ATOM 703 C C . LYS A 1 85 ? 1.422 10.046 -19.178 1.00 89.19 85 LYS A C 1
ATOM 705 O O . LYS A 1 85 ? 1.600 11.257 -19.192 1.00 89.19 85 LYS A O 1
ATOM 710 N N . LEU A 1 86 ? 0.668 9.432 -18.259 1.00 85.12 86 LEU A N 1
ATOM 711 C CA . LEU A 1 86 ? -0.021 10.142 -17.171 1.00 85.12 86 LEU A CA 1
ATOM 712 C C . LEU A 1 86 ? 0.965 10.921 -16.294 1.00 85.12 86 LEU A C 1
ATOM 714 O O . LEU A 1 86 ? 0.783 12.117 -16.079 1.00 85.12 86 LEU A O 1
ATOM 718 N N . VAL A 1 87 ? 2.035 10.258 -15.846 1.00 84.88 87 VAL A N 1
ATOM 719 C CA . VAL A 1 87 ? 3.074 10.863 -14.999 1.00 84.88 87 VAL A CA 1
ATOM 720 C C . VAL A 1 87 ? 3.759 12.021 -15.726 1.00 84.88 87 VAL A C 1
ATOM 722 O O . VAL A 1 87 ? 3.880 13.110 -15.171 1.00 84.88 87 VAL A O 1
ATOM 725 N N . LYS A 1 88 ? 4.140 11.833 -16.997 1.00 83.69 88 LYS A N 1
ATOM 726 C CA . LYS A 1 88 ? 4.764 12.892 -17.812 1.00 83.69 88 LYS A CA 1
ATOM 727 C C . LYS A 1 88 ? 3.827 14.067 -18.104 1.00 83.69 88 LYS A C 1
ATOM 729 O O . LYS A 1 88 ? 4.303 15.173 -18.334 1.00 83.69 88 LYS A O 1
ATOM 734 N N . LEU A 1 89 ? 2.514 13.837 -18.110 1.00 82.12 89 LEU A N 1
ATOM 735 C CA . LEU A 1 89 ? 1.502 14.875 -18.312 1.00 82.12 89 LEU A CA 1
ATOM 736 C C . LEU A 1 89 ? 1.175 15.665 -17.038 1.00 82.12 89 LEU A C 1
ATOM 738 O O . LEU A 1 89 ? 0.463 16.663 -17.148 1.00 82.12 89 LEU A O 1
ATOM 742 N N . GLY A 1 90 ? 1.684 15.250 -15.870 1.00 66.50 90 GLY A N 1
ATOM 743 C CA . GLY A 1 90 ? 1.727 16.054 -14.645 1.00 66.50 90 GLY A CA 1
ATOM 744 C C . GLY A 1 90 ? 0.429 16.805 -14.332 1.00 66.50 90 GLY A C 1
ATOM 745 O O . GLY A 1 90 ? 0.440 18.029 -14.249 1.00 66.50 90 GLY A O 1
ATOM 746 N N . GLY A 1 91 ? -0.698 16.092 -14.216 1.00 59.41 91 GLY A N 1
ATOM 747 C CA . GLY A 1 91 ? -1.978 16.670 -13.772 1.00 59.41 91 GLY A CA 1
ATOM 748 C C . GLY A 1 91 ? -2.949 17.139 -14.866 1.00 59.41 91 GLY A C 1
ATOM 749 O O . GLY A 1 91 ? -3.995 17.690 -14.542 1.00 59.41 91 GLY A O 1
ATOM 750 N N . LYS A 1 92 ? -2.667 16.910 -16.158 1.00 49.66 92 LYS A N 1
ATOM 751 C CA . LYS A 1 92 ? -3.573 17.302 -17.268 1.00 49.66 92 LYS A CA 1
ATOM 752 C C . LYS A 1 92 ? -4.634 16.272 -17.663 1.00 49.66 92 LYS A C 1
ATOM 754 O O . LYS A 1 92 ? -5.350 16.483 -18.640 1.00 49.66 92 LYS A O 1
ATOM 759 N N . ILE A 1 93 ? -4.749 15.165 -16.940 1.00 47.84 93 ILE A N 1
ATOM 760 C CA . ILE A 1 93 ? -5.832 14.208 -17.169 1.00 47.84 93 ILE A CA 1
ATOM 761 C C . ILE A 1 93 ? -6.931 14.595 -16.184 1.00 47.84 93 ILE A C 1
ATOM 763 O O . ILE A 1 93 ? -6.721 14.417 -14.984 1.00 47.84 93 ILE A O 1
ATOM 767 N N . PRO A 1 94 ? -8.081 15.134 -16.628 1.00 44.94 94 PRO A N 1
ATOM 768 C CA . PRO A 1 94 ? -9.225 15.194 -15.741 1.00 44.94 94 PRO A CA 1
ATOM 769 C C . PRO A 1 94 ? -9.513 13.748 -15.353 1.00 44.94 94 PRO A C 1
ATOM 771 O O . PRO A 1 94 ? -9.860 12.935 -16.211 1.00 44.94 94 PRO A O 1
ATOM 774 N N . VAL A 1 95 ? -9.326 13.405 -14.078 1.00 50.41 95 VAL A N 1
ATOM 775 C CA . VAL A 1 95 ? -9.788 12.134 -13.520 1.00 50.41 95 VAL A CA 1
ATOM 776 C C . VAL A 1 95 ? -11.319 12.200 -13.485 1.00 50.41 95 VAL A C 1
ATOM 778 O O . VAL A 1 95 ? -11.954 12.340 -12.453 1.00 50.41 95 VAL A O 1
ATOM 781 N N . LYS A 1 96 ? -11.927 12.145 -14.670 1.00 46.34 96 LYS A N 1
ATOM 782 C CA . LYS A 1 96 ? -13.232 11.544 -14.908 1.00 46.34 96 LYS A CA 1
ATOM 783 C C . LYS A 1 96 ? -12.973 10.107 -15.346 1.00 46.34 96 LYS A C 1
ATOM 785 O O . LYS A 1 96 ? -13.358 9.689 -16.432 1.00 46.34 96 LYS A O 1
ATOM 790 N N . LEU A 1 97 ? -12.267 9.360 -14.506 1.00 47.22 97 LEU A N 1
ATOM 791 C CA . LEU A 1 97 ? -12.381 7.915 -14.521 1.00 47.22 97 LEU A CA 1
ATOM 792 C C . LEU A 1 97 ? -13.546 7.640 -13.573 1.00 47.22 97 LEU A C 1
ATOM 794 O O . LEU A 1 97 ? -13.463 7.969 -12.393 1.00 47.22 97 LEU A O 1
ATOM 798 N N . GLY A 1 98 ? -14.674 7.180 -14.111 1.00 47.38 98 GLY A N 1
ATOM 799 C CA . GLY A 1 98 ? -15.887 6.872 -13.352 1.00 47.38 98 GLY A CA 1
ATOM 800 C C . GLY A 1 98 ? -15.707 5.677 -12.413 1.00 47.38 98 GLY A C 1
ATOM 801 O O . GLY A 1 98 ? -16.440 4.707 -12.536 1.00 47.38 98 GLY A O 1
ATOM 802 N N . LEU A 1 99 ? -14.728 5.734 -11.505 1.00 47.97 99 LEU A N 1
ATOM 803 C CA . LEU A 1 99 ? -14.530 4.763 -10.428 1.00 47.97 99 LEU A CA 1
ATOM 804 C C . LEU A 1 99 ? -15.235 5.171 -9.129 1.00 47.97 99 LEU A C 1
ATOM 806 O O . LEU A 1 99 ? -15.313 4.371 -8.206 1.00 47.97 99 LEU A O 1
ATOM 810 N N . PHE A 1 100 ? -15.848 6.355 -9.071 1.00 50.25 100 PHE A N 1
ATOM 811 C CA . PHE A 1 100 ? -16.797 6.709 -8.013 1.00 50.25 100 PHE A CA 1
ATOM 812 C C . PHE A 1 100 ? -18.206 6.200 -8.358 1.00 50.25 100 PHE A C 1
ATOM 814 O O . PHE A 1 100 ? -19.130 6.982 -8.555 1.00 50.25 100 PHE A O 1
ATOM 821 N N . SER A 1 101 ? -18.376 4.885 -8.506 1.00 46.66 101 SER A N 1
ATOM 822 C CA . SER A 1 101 ? -19.700 4.247 -8.454 1.00 46.66 101 SER A CA 1
ATOM 823 C C . SER A 1 101 ? -19.575 2.740 -8.228 1.00 46.66 101 SER A C 1
ATOM 825 O O . SER A 1 101 ? -19.554 1.961 -9.178 1.00 46.66 101 SER A O 1
ATOM 827 N N . LYS A 1 102 ? -19.482 2.339 -6.957 1.00 41.81 102 LYS A N 1
ATOM 828 C CA . LYS A 1 102 ? -20.333 1.322 -6.304 1.00 41.81 102 LYS A CA 1
ATOM 829 C C . LYS A 1 102 ? -19.716 0.917 -4.971 1.00 41.81 102 LYS A C 1
ATOM 831 O O . LYS A 1 102 ? -18.606 0.402 -4.943 1.00 41.81 102 LYS A O 1
ATOM 836 N N . GLY A 1 103 ? -20.479 1.103 -3.897 1.00 36.47 103 GLY A N 1
ATOM 837 C CA . GLY A 1 103 ? -20.122 0.604 -2.572 1.00 36.47 103 GLY A CA 1
ATOM 838 C C . GLY A 1 103 ? -20.943 1.188 -1.424 1.00 36.47 103 GLY A C 1
ATOM 839 O O . GLY A 1 103 ? -20.385 1.472 -0.376 1.00 36.47 103 GLY A O 1
ATOM 840 N N . SER A 1 104 ? -22.245 1.409 -1.612 1.00 41.50 104 SER A N 1
ATOM 841 C CA . SER A 1 104 ? -23.183 1.572 -0.494 1.00 41.50 104 SER A CA 1
ATOM 842 C C . SER A 1 104 ? -24.441 0.781 -0.826 1.00 41.50 104 SER A C 1
ATOM 844 O O . SER A 1 104 ? -25.234 1.191 -1.676 1.00 41.50 104 SER A O 1
ATOM 846 N N . ALA A 1 105 ? -24.540 -0.392 -0.214 1.00 36.91 105 ALA A N 1
ATOM 847 C CA . ALA A 1 105 ? -25.753 -1.154 0.036 1.00 36.91 105 ALA A CA 1
ATOM 848 C C . ALA A 1 105 ? -25.485 -1.999 1.282 1.00 36.91 105 ALA A C 1
ATOM 850 O O . ALA A 1 105 ? -24.383 -2.593 1.328 1.00 36.91 105 ALA A O 1
#

Sequence (105 aa):
VMEDRRDHYEAIKDGWEMIRIILGERMHREVQPTIEILRKCVEEAEATNEEEEVRERFENLLDCVQTLNTAYEQIREIPTGVLVKLVKLGGKIPVKLGLFSKGSA

Foldseek 3Di:
DDDDPDDDDDDDPDPLVVVLVVVVVCCVPPLVVVLVVLVVLLVVCVVVVHDPVSNVVSVVVSVVSVVVSVVSVVVSPDPSVVSVVVVVVPPPDPPPPVPPDDDDD